Protein AF-A0A0K8TH46-F1 (afdb_monomer_lite)

Sequence (99 aa):
IAAALTEEHADGSDDEEEDHYPQILERNFEVIDFLKRFSSPKVVRICNTLLSTYDTNSETTNHCIVRMLHRIAWECKLPAMLFQASLFIKFRNILSNYE

Structure (mmCIF, N/CA/C/O backbone):
data_AF-A0A0K8TH46-F1
#
_entry.id   AF-A0A0K8TH46-F1
#
loop_
_atom_site.group_PDB
_atom_site.id
_atom_site.type_symbol
_atom_site.label_atom_id
_atom_site.label_alt_id
_atom_site.label_comp_id
_atom_site.label_asym_id
_atom_site.label_entity_id
_atom_site.label_seq_id
_atom_site.pdbx_PDB_ins_code
_atom_site.Cartn_x
_atom_site.Cartn_y
_atom_site.Cartn_z
_atom_site.occupancy
_atom_site.B_iso_or_equiv
_atom_site.auth_seq_id
_atom_site.auth_comp_id
_atom_site.auth_asym_id
_atom_site.auth_atom_id
_atom_site.pdbx_PDB_model_num
ATOM 1 N N . ILE A 1 1 ? 78.652 -0.808 -25.304 1.00 42.62 1 ILE A N 1
ATOM 2 C CA . ILE A 1 1 ? 77.255 -0.324 -25.208 1.00 42.62 1 ILE A CA 1
ATOM 3 C C . ILE A 1 1 ? 77.329 0.944 -24.354 1.00 42.62 1 ILE A C 1
ATOM 5 O O . ILE A 1 1 ? 77.495 0.826 -23.153 1.00 42.62 1 ILE A O 1
ATOM 9 N N . ALA A 1 2 ? 77.742 2.071 -24.947 1.00 33.81 2 ALA A N 1
ATOM 10 C CA . ALA A 1 2 ? 76.854 3.127 -25.466 1.00 33.81 2 ALA A CA 1
ATOM 11 C C . ALA A 1 2 ? 75.950 3.665 -24.336 1.00 33.81 2 ALA A C 1
ATOM 13 O O . ALA A 1 2 ? 75.003 2.997 -23.947 1.00 33.81 2 ALA A O 1
ATOM 14 N N . ALA A 1 3 ? 76.425 4.669 -23.593 1.00 38.88 3 ALA A N 1
ATOM 15 C CA . ALA A 1 3 ? 76.206 6.104 -23.843 1.00 38.88 3 ALA A CA 1
ATOM 16 C C . ALA A 1 3 ? 74.816 6.559 -23.363 1.00 38.88 3 ALA A C 1
ATOM 18 O O . ALA A 1 3 ? 73.850 6.561 -24.116 1.00 38.88 3 ALA A O 1
ATOM 19 N N . ALA A 1 4 ? 74.751 6.934 -22.084 1.00 49.25 4 ALA A N 1
ATOM 20 C CA . ALA A 1 4 ? 73.646 7.669 -21.488 1.00 49.25 4 ALA A CA 1
ATOM 21 C C . ALA A 1 4 ? 74.016 9.156 -21.469 1.00 49.25 4 ALA A C 1
ATOM 23 O O . ALA A 1 4 ? 74.763 9.567 -20.590 1.00 49.25 4 ALA A O 1
ATOM 24 N N . LEU A 1 5 ? 73.537 9.921 -22.452 1.00 47.19 5 LEU A N 1
ATOM 25 C CA . LEU A 1 5 ? 73.441 11.384 -22.435 1.00 47.19 5 LEU A CA 1
ATOM 26 C C . LEU A 1 5 ? 72.395 11.798 -23.479 1.00 47.19 5 LEU A C 1
ATOM 28 O O . LEU A 1 5 ? 72.625 11.633 -24.677 1.00 47.19 5 LEU A O 1
ATOM 32 N N . THR A 1 6 ? 71.266 12.357 -23.051 1.00 40.00 6 THR A N 1
ATOM 33 C CA . THR A 1 6 ? 70.607 13.429 -23.808 1.00 40.00 6 THR A CA 1
ATOM 34 C C . THR A 1 6 ? 69.907 14.352 -22.819 1.00 40.00 6 THR A C 1
ATOM 36 O O . THR A 1 6 ? 69.165 13.901 -21.947 1.00 40.00 6 THR A O 1
ATOM 39 N N . GLU A 1 7 ? 70.278 15.620 -22.930 1.00 40.34 7 GLU A N 1
ATOM 40 C CA . GLU A 1 7 ? 69.920 16.772 -22.116 1.00 40.34 7 GLU A CA 1
ATOM 41 C C . GLU A 1 7 ? 68.482 17.254 -22.360 1.00 40.34 7 GLU A C 1
ATOM 43 O O . GLU A 1 7 ? 67.890 16.994 -23.403 1.00 40.34 7 GLU A O 1
ATOM 48 N N . GLU A 1 8 ? 67.984 17.959 -21.343 1.00 42.47 8 GLU A N 1
ATOM 49 C CA . GLU A 1 8 ? 67.061 19.101 -21.349 1.00 42.47 8 GLU A CA 1
ATOM 50 C C . GLU A 1 8 ? 65.996 19.243 -22.453 1.00 42.47 8 GLU A C 1
ATOM 52 O O . GLU A 1 8 ? 66.277 19.529 -23.612 1.00 42.47 8 GLU A O 1
ATOM 57 N N . HIS A 1 9 ? 64.740 19.306 -22.005 1.00 34.91 9 HIS A N 1
ATOM 58 C CA . HIS A 1 9 ? 63.924 20.476 -22.319 1.00 34.91 9 HIS A CA 1
ATOM 59 C C . HIS A 1 9 ? 63.009 20.795 -21.135 1.00 34.91 9 HIS A C 1
ATOM 61 O O . HIS A 1 9 ? 62.092 20.044 -20.807 1.00 34.91 9 HIS A O 1
ATOM 67 N N . ALA A 1 10 ? 63.321 21.903 -20.469 1.00 43.28 10 ALA A N 1
ATOM 68 C CA . ALA A 1 10 ? 62.392 22.601 -19.606 1.00 43.28 10 ALA A CA 1
ATOM 69 C C . ALA A 1 10 ? 61.468 23.492 -20.450 1.00 43.28 10 ALA A C 1
ATOM 71 O O . ALA A 1 10 ? 61.859 23.975 -21.516 1.00 43.28 10 ALA A O 1
ATOM 72 N N . ASP A 1 11 ? 60.314 23.754 -19.845 1.00 37.75 11 ASP A N 1
ATOM 73 C CA . ASP A 1 11 ? 59.420 24.898 -20.021 1.00 37.75 11 ASP A CA 1
ATOM 74 C C . ASP A 1 11 ? 58.178 24.712 -20.902 1.00 37.75 11 ASP A C 1
ATOM 76 O O . ASP A 1 11 ? 58.227 24.212 -22.024 1.00 37.75 11 ASP A O 1
ATOM 80 N N . GLY A 1 12 ? 57.050 25.139 -20.336 1.00 35.03 12 GLY A N 1
ATOM 81 C CA . GLY A 1 12 ? 55.718 25.025 -20.914 1.00 35.03 12 GLY A CA 1
ATOM 82 C C . GLY A 1 12 ? 54.659 24.734 -19.859 1.00 35.03 12 GLY A C 1
ATOM 83 O O . GLY A 1 12 ? 54.077 23.654 -19.850 1.00 35.03 12 GLY A O 1
ATOM 84 N N . SER A 1 13 ? 54.444 25.686 -18.951 1.00 48.81 13 SER A N 1
ATOM 85 C CA . SER A 1 13 ? 53.226 25.780 -18.149 1.00 48.81 13 SER A CA 1
ATOM 86 C C . SER A 1 13 ? 51.990 25.723 -19.047 1.00 48.81 13 SER A C 1
ATOM 88 O O . SER A 1 13 ? 51.834 26.591 -19.903 1.00 48.81 13 SER A O 1
ATOM 90 N N . ASP A 1 14 ? 51.104 24.770 -18.798 1.00 42.22 14 ASP A N 1
ATOM 91 C CA . ASP A 1 14 ? 49.697 24.903 -19.165 1.00 42.22 14 ASP A CA 1
ATOM 92 C C . ASP A 1 14 ? 48.870 24.232 -18.063 1.00 42.22 14 ASP A C 1
ATOM 94 O O . ASP A 1 14 ? 48.396 23.103 -18.178 1.00 42.22 14 ASP A O 1
ATOM 98 N N . ASP A 1 15 ? 48.783 24.926 -16.922 1.00 50.28 15 ASP A N 1
ATOM 99 C CA . ASP A 1 15 ? 47.621 24.801 -16.039 1.00 50.28 15 ASP A CA 1
ATOM 100 C C . ASP A 1 15 ? 46.437 25.382 -16.831 1.00 50.28 15 ASP A C 1
ATOM 102 O O . ASP A 1 15 ? 46.026 26.526 -16.632 1.00 50.28 15 ASP A O 1
ATOM 106 N N . GLU A 1 16 ? 45.938 24.614 -17.802 1.00 52.50 16 GLU A N 1
ATOM 107 C CA . GLU A 1 16 ? 44.635 24.867 -18.392 1.00 52.50 16 GLU A CA 1
ATOM 108 C C . GLU A 1 16 ? 43.631 24.683 -17.249 1.00 52.50 16 GLU A C 1
ATOM 110 O O . GLU A 1 16 ? 43.354 23.562 -16.814 1.00 52.50 16 GLU A O 1
ATOM 115 N N . GLU A 1 17 ? 43.139 25.800 -16.701 1.00 54.91 17 GLU A N 1
ATOM 116 C CA . GLU A 1 17 ? 41.919 25.840 -15.902 1.00 54.91 17 GLU A CA 1
ATOM 117 C C . GLU A 1 17 ? 40.813 25.200 -16.748 1.00 54.91 17 GLU A C 1
ATOM 119 O O . GLU A 1 17 ? 40.146 25.860 -17.544 1.00 54.91 17 GLU A O 1
ATOM 124 N N . GLU A 1 18 ? 40.666 23.879 -16.630 1.00 58.00 18 GLU A N 1
ATOM 125 C CA . GLU A 1 18 ? 39.586 23.125 -17.240 1.00 58.00 18 GLU A CA 1
ATOM 126 C C . GLU A 1 18 ? 38.315 23.592 -16.532 1.00 58.00 18 GLU A C 1
ATOM 128 O O . GLU A 1 18 ? 37.935 23.075 -15.477 1.00 58.00 18 GLU A O 1
ATOM 133 N N . ASP A 1 19 ? 37.717 24.658 -17.072 1.00 56.88 19 ASP A N 1
ATOM 134 C CA . ASP A 1 19 ? 36.411 25.168 -16.696 1.00 56.88 19 ASP A CA 1
ATOM 135 C C . ASP A 1 19 ? 35.476 23.960 -16.592 1.00 56.88 19 ASP A C 1
ATOM 137 O O . ASP A 1 19 ? 35.019 23.398 -17.594 1.00 56.88 19 ASP A O 1
ATOM 141 N N . HIS A 1 20 ? 35.209 23.516 -15.364 1.00 61.38 20 HIS A N 1
ATOM 142 C CA . HIS A 1 20 ? 34.313 22.401 -15.110 1.00 61.38 20 HIS A CA 1
ATOM 143 C C . HIS A 1 20 ? 32.886 22.917 -15.293 1.00 61.38 20 HIS A C 1
ATOM 145 O O . HIS A 1 20 ? 32.145 23.135 -14.331 1.00 61.38 20 HIS A O 1
ATOM 151 N N . TYR A 1 21 ? 32.507 23.177 -16.546 1.00 62.59 21 TYR A N 1
ATOM 152 C CA . TYR A 1 21 ? 31.143 23.512 -16.903 1.00 62.59 21 TYR A CA 1
ATOM 153 C C . TYR A 1 21 ? 30.259 22.371 -16.391 1.00 62.59 21 TYR A C 1
ATOM 155 O O . TYR A 1 21 ? 30.505 21.210 -16.740 1.00 62.59 21 TYR A O 1
ATOM 163 N N . PRO A 1 22 ? 29.247 22.648 -15.548 1.00 72.25 22 PRO A N 1
ATOM 164 C CA . PRO A 1 22 ? 28.358 21.606 -15.071 1.00 72.25 22 PRO A CA 1
ATOM 165 C C . PRO A 1 22 ? 27.714 20.945 -16.289 1.00 72.25 22 PRO A C 1
ATOM 167 O O . PRO A 1 22 ? 26.928 21.568 -17.002 1.00 72.25 22 PRO A O 1
ATOM 170 N N . GLN A 1 23 ? 28.074 19.686 -16.549 1.00 74.31 23 GLN A N 1
ATOM 171 C CA . GLN A 1 23 ? 27.493 18.920 -17.644 1.00 74.31 23 GLN A CA 1
ATOM 172 C C . GLN A 1 23 ? 26.003 18.729 -17.352 1.00 74.31 23 GLN A C 1
ATOM 174 O O . GLN A 1 23 ? 25.610 17.915 -16.510 1.00 74.31 23 GLN A O 1
ATOM 179 N N . ILE A 1 24 ? 25.159 19.499 -18.039 1.00 76.25 24 ILE A N 1
ATOM 180 C CA . ILE A 1 24 ? 23.711 19.313 -18.012 1.00 76.25 24 ILE A CA 1
ATOM 181 C C . ILE A 1 24 ? 23.414 18.084 -18.870 1.00 76.25 24 ILE A C 1
ATOM 183 O O . ILE A 1 24 ? 23.280 18.165 -20.088 1.00 76.25 24 ILE A O 1
ATOM 187 N N . LEU A 1 25 ? 23.368 16.920 -18.224 1.00 80.12 25 LEU A N 1
ATOM 188 C CA . LEU A 1 25 ? 22.986 15.674 -18.872 1.00 80.12 25 LEU A CA 1
ATOM 189 C C . LEU A 1 25 ? 21.463 15.526 -18.811 1.00 80.12 25 LEU A C 1
ATOM 191 O O . LEU A 1 25 ? 20.900 15.274 -17.740 1.00 80.12 25 LEU A O 1
ATOM 195 N N . GLU A 1 26 ? 20.789 15.651 -19.951 1.00 80.00 26 GLU A N 1
ATOM 196 C CA . GLU A 1 26 ? 19.373 15.304 -20.050 1.00 80.00 26 GLU A CA 1
ATOM 197 C C . GLU A 1 26 ? 19.203 13.805 -19.776 1.00 80.00 26 GLU A C 1
ATOM 199 O O . GLU A 1 26 ? 19.798 12.950 -20.434 1.00 80.00 26 GLU A O 1
ATOM 204 N N . ARG A 1 27 ? 18.415 13.468 -18.750 1.00 80.69 27 ARG A N 1
ATOM 205 C CA . ARG A 1 27 ? 18.079 12.081 -18.424 1.00 80.69 27 ARG A CA 1
ATOM 206 C C . ARG A 1 27 ? 16.631 11.819 -18.782 1.00 80.69 27 ARG A C 1
ATOM 208 O O . ARG A 1 27 ? 15.742 12.547 -18.347 1.00 80.69 27 ARG A O 1
ATOM 215 N N . ASN A 1 28 ? 16.401 10.718 -19.487 1.00 84.19 28 ASN A N 1
ATOM 216 C CA . ASN A 1 28 ? 15.059 10.191 -19.685 1.00 84.19 28 ASN A CA 1
ATOM 217 C C . ASN A 1 28 ? 14.449 9.863 -18.316 1.00 84.19 28 ASN A C 1
ATOM 219 O O . ASN A 1 28 ? 15.000 9.066 -17.550 1.00 84.19 28 ASN A O 1
ATOM 22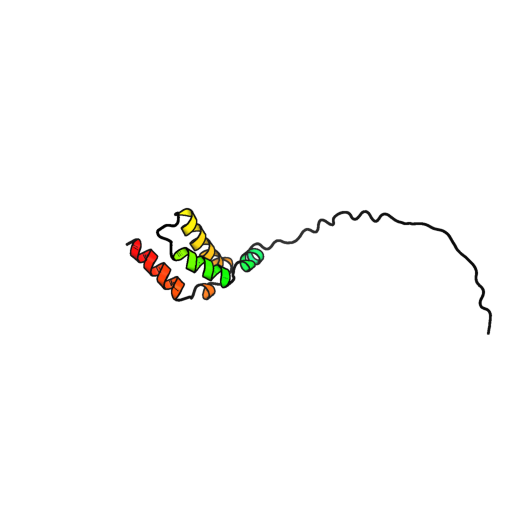3 N N . PHE A 1 29 ? 13.337 10.519 -17.989 1.00 87.00 29 PHE A N 1
ATOM 224 C CA . PHE A 1 29 ? 12.619 10.305 -16.741 1.00 87.00 29 PHE A CA 1
ATOM 225 C C . PHE A 1 29 ? 11.379 9.453 -16.989 1.00 87.00 29 PHE A C 1
ATOM 227 O O . PHE A 1 29 ? 10.325 9.951 -17.381 1.00 87.00 29 PHE A O 1
ATOM 234 N N . GLU A 1 30 ? 11.502 8.160 -16.702 1.00 90.00 30 GLU A N 1
ATOM 235 C CA . GLU A 1 30 ? 10.371 7.241 -16.736 1.00 90.00 30 GLU A CA 1
ATOM 236 C C . GLU A 1 30 ? 9.587 7.314 -15.421 1.00 90.00 30 GLU A C 1
ATOM 238 O O . GLU A 1 30 ? 10.006 6.807 -14.374 1.00 90.00 30 GLU A O 1
ATOM 243 N N . VAL A 1 31 ? 8.411 7.946 -15.478 1.00 88.44 31 VAL A N 1
ATOM 244 C CA . VAL A 1 31 ? 7.529 8.163 -14.317 1.00 88.44 31 VAL A CA 1
ATOM 245 C C . VAL A 1 31 ? 7.203 6.845 -13.614 1.00 88.44 31 VAL A C 1
ATOM 247 O O . VAL A 1 31 ? 7.205 6.771 -12.384 1.00 88.44 31 VAL A O 1
ATOM 250 N N . ILE A 1 32 ? 6.943 5.786 -14.382 1.00 89.69 32 ILE A N 1
ATOM 251 C CA . ILE A 1 32 ? 6.586 4.473 -13.838 1.00 89.69 32 ILE A CA 1
ATOM 252 C C . ILE A 1 32 ? 7.742 3.875 -13.032 1.00 89.69 32 ILE A C 1
ATOM 254 O O . ILE A 1 32 ? 7.521 3.321 -11.955 1.00 89.69 32 ILE A O 1
ATOM 258 N N . ASP A 1 33 ? 8.980 4.030 -13.494 1.00 90.75 33 ASP A N 1
ATOM 259 C CA . ASP A 1 33 ? 10.144 3.513 -12.777 1.00 90.75 33 ASP A CA 1
ATOM 260 C C . ASP A 1 33 ? 10.430 4.303 -11.504 1.00 90.75 33 ASP A C 1
ATOM 262 O O . ASP A 1 33 ? 10.846 3.729 -10.495 1.00 90.75 33 ASP A O 1
ATOM 266 N N . PHE A 1 34 ? 10.122 5.600 -11.497 1.00 90.38 34 PHE A N 1
ATOM 267 C CA . PHE A 1 34 ? 10.103 6.378 -10.266 1.00 90.38 34 PHE A CA 1
ATOM 268 C C . PHE 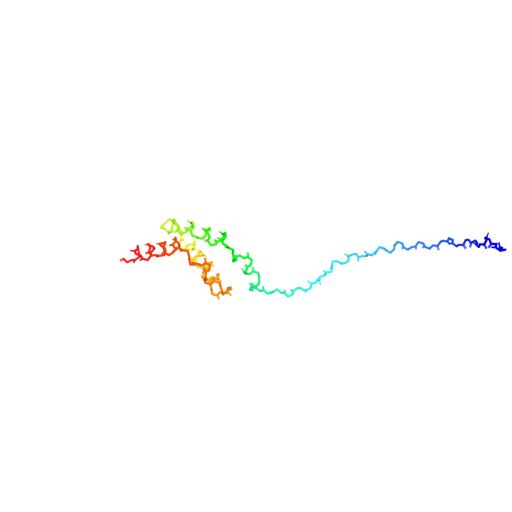A 1 34 ? 9.027 5.877 -9.288 1.00 90.38 34 PHE A C 1
ATOM 270 O O . PHE A 1 34 ? 9.326 5.655 -8.114 1.00 90.38 34 PHE A O 1
ATOM 277 N N . LEU A 1 35 ? 7.798 5.625 -9.753 1.00 89.75 35 LEU A N 1
ATOM 278 C CA . LEU A 1 35 ? 6.699 5.127 -8.912 1.00 89.75 35 LEU A CA 1
ATOM 279 C C . LEU A 1 35 ? 6.980 3.739 -8.322 1.00 89.75 35 LEU A C 1
ATOM 281 O O . LEU A 1 35 ? 6.672 3.485 -7.152 1.00 89.75 35 LEU A O 1
ATOM 285 N N . LYS A 1 36 ? 7.624 2.849 -9.083 1.00 91.56 36 LYS A N 1
ATOM 286 C CA . LYS A 1 36 ? 8.027 1.519 -8.600 1.00 91.56 36 LYS A CA 1
ATOM 287 C C . LYS A 1 36 ? 8.947 1.588 -7.380 1.00 91.56 36 LYS A C 1
ATOM 289 O O . LYS A 1 36 ? 8.866 0.705 -6.531 1.00 91.56 36 LYS A O 1
ATOM 294 N N . ARG A 1 37 ? 9.736 2.657 -7.205 1.00 90.44 37 ARG A N 1
ATOM 295 C CA . ARG A 1 37 ? 10.573 2.854 -5.999 1.00 90.44 37 ARG A CA 1
ATOM 296 C C . ARG A 1 37 ? 9.748 2.948 -4.712 1.00 90.44 37 ARG A C 1
ATOM 298 O O . ARG A 1 37 ? 10.238 2.602 -3.642 1.00 90.44 37 ARG A O 1
ATOM 305 N N . PHE A 1 38 ? 8.487 3.367 -4.813 1.00 88.38 38 PHE A N 1
ATOM 306 C CA . PHE A 1 38 ? 7.546 3.425 -3.691 1.00 88.38 38 PHE A CA 1
ATOM 307 C C . PHE A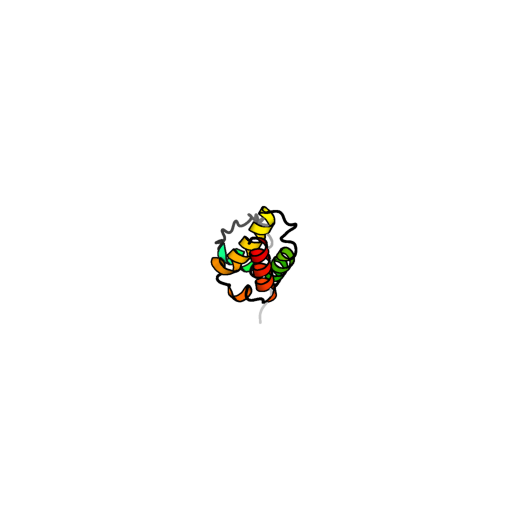 1 38 ? 6.721 2.142 -3.534 1.00 88.38 38 PHE A C 1
ATOM 309 O O . PHE A 1 38 ? 6.045 1.964 -2.523 1.00 88.38 38 PHE A O 1
ATOM 316 N N . SER A 1 39 ? 6.805 1.211 -4.487 1.00 92.25 39 SER A N 1
ATOM 317 C CA . SER A 1 39 ? 6.104 -0.077 -4.443 1.00 92.25 39 SER A CA 1
ATOM 318 C C . SER A 1 39 ? 6.882 -1.079 -3.592 1.00 92.25 39 SER A C 1
ATOM 320 O O . SER A 1 39 ? 7.393 -2.083 -4.077 1.00 92.25 39 SER A O 1
ATOM 322 N N . SER A 1 40 ? 7.007 -0.780 -2.297 1.00 93.44 40 SER A N 1
ATOM 323 C CA . SER A 1 40 ? 7.702 -1.631 -1.328 1.00 93.44 40 SER A CA 1
ATOM 324 C C . SER A 1 40 ? 6.733 -2.210 -0.290 1.00 93.44 40 SER A C 1
ATOM 326 O O . SER A 1 40 ? 5.755 -1.550 0.081 1.00 93.44 40 SER A O 1
ATOM 328 N N . PRO A 1 41 ? 7.008 -3.409 0.263 1.00 92.62 41 PRO A N 1
ATOM 329 C CA . PRO A 1 41 ? 6.200 -3.976 1.345 1.00 92.62 41 PRO A CA 1
ATOM 330 C C . PRO A 1 41 ? 6.092 -3.051 2.565 1.00 92.62 41 PRO A C 1
ATOM 332 O O . PRO A 1 41 ? 5.075 -3.045 3.258 1.00 92.62 41 PRO A O 1
ATOM 335 N N . LYS A 1 42 ? 7.123 -2.227 2.811 1.00 94.62 42 LYS A N 1
ATOM 336 C CA . LYS A 1 42 ? 7.129 -1.213 3.872 1.00 94.62 42 LYS A CA 1
ATOM 337 C C . LYS A 1 42 ? 6.043 -0.160 3.649 1.00 94.62 42 LYS A C 1
ATOM 339 O O . LYS A 1 42 ? 5.323 0.158 4.590 1.00 94.62 42 LYS A O 1
ATOM 344 N N . VAL A 1 43 ? 5.900 0.345 2.422 1.00 94.94 43 VAL A N 1
ATOM 345 C CA . VAL A 1 43 ? 4.869 1.339 2.080 1.00 94.94 43 VAL A CA 1
ATOM 346 C C . VAL A 1 43 ? 3.474 0.744 2.245 1.00 94.94 43 VAL A C 1
ATOM 348 O O . VAL A 1 43 ? 2.643 1.347 2.918 1.00 94.94 43 VAL A O 1
ATOM 351 N N . VAL A 1 44 ? 3.240 -0.475 1.747 1.00 95.06 44 VAL A N 1
ATOM 352 C CA . VAL A 1 44 ? 1.949 -1.167 1.930 1.00 95.06 44 VAL A CA 1
ATOM 353 C C . VAL A 1 44 ? 1.622 -1.344 3.413 1.00 95.06 44 VAL A C 1
ATOM 355 O O . VAL A 1 44 ? 0.499 -1.075 3.835 1.00 95.06 44 VAL A O 1
ATOM 358 N N . ARG A 1 45 ? 2.609 -1.723 4.235 1.00 95.12 45 ARG A N 1
ATOM 359 C CA . ARG A 1 45 ? 2.429 -1.858 5.686 1.00 95.12 45 ARG A CA 1
ATOM 360 C C . ARG A 1 45 ? 2.066 -0.531 6.351 1.00 95.12 45 ARG A C 1
ATOM 362 O O . ARG A 1 45 ? 1.202 -0.527 7.220 1.00 95.12 45 ARG A O 1
ATOM 369 N N . ILE A 1 46 ? 2.688 0.577 5.948 1.00 95.62 46 ILE A N 1
ATOM 370 C CA . ILE A 1 46 ? 2.352 1.915 6.459 1.00 95.62 46 ILE A CA 1
ATOM 371 C C . ILE A 1 46 ? 0.913 2.277 6.085 1.00 95.62 46 ILE A C 1
ATOM 373 O O . ILE A 1 46 ? 0.145 2.649 6.966 1.00 95.62 46 ILE A O 1
ATOM 377 N N . CYS A 1 47 ? 0.516 2.102 4.821 1.00 96.44 47 CYS A N 1
ATOM 378 C CA . CYS A 1 47 ? -0.864 2.328 4.385 1.00 96.44 47 CYS A CA 1
ATOM 379 C C . CYS A 1 47 ? -1.858 1.473 5.186 1.00 96.44 47 CYS A C 1
ATOM 381 O O . CYS A 1 47 ? -2.868 1.984 5.658 1.00 96.44 47 CYS A O 1
ATOM 383 N N . ASN A 1 48 ? -1.542 0.195 5.404 1.00 95.38 48 ASN A N 1
ATOM 384 C CA . ASN A 1 48 ? -2.348 -0.700 6.229 1.00 95.38 48 ASN A CA 1
ATOM 385 C C . ASN A 1 48 ? -2.479 -0.181 7.673 1.00 95.38 48 ASN A C 1
ATOM 387 O O . ASN A 1 48 ? -3.572 -0.185 8.234 1.00 95.38 48 ASN A O 1
ATOM 391 N N . THR A 1 49 ? -1.394 0.314 8.276 1.00 96.12 49 THR A N 1
ATOM 392 C CA . THR A 1 49 ? -1.443 0.931 9.610 1.00 96.12 49 THR A CA 1
ATOM 393 C C . THR A 1 49 ? -2.318 2.184 9.620 1.00 96.12 49 THR A C 1
ATOM 395 O O . THR A 1 49 ? -3.155 2.302 10.510 1.00 96.12 49 THR A O 1
ATOM 398 N N . LEU A 1 50 ? -2.190 3.074 8.633 1.00 96.62 50 LEU A N 1
ATOM 399 C CA . LEU A 1 50 ? -2.984 4.308 8.542 1.00 96.62 50 LEU A CA 1
ATOM 400 C C . LEU A 1 50 ? -4.485 4.039 8.359 1.00 96.62 50 LEU A C 1
ATOM 402 O O . LEU A 1 50 ? -5.314 4.763 8.901 1.00 96.62 50 LEU A O 1
ATOM 406 N N . LEU A 1 51 ? -4.842 2.954 7.667 1.00 95.81 51 LEU A N 1
ATOM 407 C CA . LEU A 1 51 ? -6.227 2.482 7.563 1.00 95.81 51 LEU A CA 1
ATOM 408 C C . LEU A 1 51 ? -6.777 1.911 8.881 1.00 95.81 51 LEU A C 1
ATOM 410 O O . LEU A 1 51 ? -7.925 1.490 8.920 1.00 95.81 51 LEU A O 1
ATOM 414 N N . SER A 1 52 ? -5.995 1.840 9.964 1.00 94.56 52 SER A N 1
ATOM 415 C CA . SER A 1 52 ? -6.526 1.469 11.289 1.00 94.56 52 SER A CA 1
ATOM 416 C C . SER A 1 52 ? -7.318 2.596 11.944 1.00 94.56 52 SER A C 1
ATOM 418 O O . SER A 1 52 ? -8.151 2.305 12.789 1.00 94.56 52 SER A O 1
ATOM 420 N N . THR A 1 53 ? -7.049 3.846 11.566 1.00 95.38 53 THR A N 1
ATOM 421 C CA . THR A 1 53 ? -7.651 5.063 12.135 1.00 95.38 53 THR A CA 1
ATOM 422 C C . THR A 1 53 ? -8.463 5.814 11.079 1.00 95.38 53 THR A C 1
ATOM 424 O O . THR A 1 53 ? -8.515 7.041 11.066 1.00 95.38 53 THR A O 1
ATOM 427 N N . TYR A 1 54 ? -9.048 5.081 10.127 1.00 94.31 54 TYR A N 1
ATOM 428 C CA . TYR A 1 54 ? -9.761 5.656 8.982 1.00 94.31 54 TYR A CA 1
ATOM 429 C C . TYR A 1 54 ? -10.967 6.518 9.385 1.00 94.31 54 TYR A C 1
ATOM 431 O O . TYR A 1 54 ? -11.341 7.416 8.642 1.00 94.31 54 TYR A O 1
ATOM 439 N N . ASP A 1 55 ? -11.551 6.249 10.546 1.00 93.44 55 ASP A N 1
ATOM 440 C CA . ASP A 1 55 ? -12.676 6.955 11.158 1.00 93.44 55 ASP A CA 1
ATOM 441 C C . ASP A 1 55 ? -12.304 8.355 11.670 1.00 93.44 55 ASP A C 1
ATOM 443 O O . ASP A 1 55 ? -13.121 9.271 11.642 1.00 93.44 55 ASP A O 1
ATOM 447 N N . THR A 1 56 ? -11.059 8.527 12.113 1.00 95.44 56 THR A N 1
ATOM 448 C CA . THR A 1 56 ? -10.527 9.795 12.642 1.00 95.44 56 THR A CA 1
ATOM 449 C C . THR A 1 56 ? -9.711 10.581 11.615 1.00 95.44 56 THR A C 1
ATOM 451 O O . THR A 1 56 ? -9.477 11.779 11.784 1.00 95.44 56 THR A O 1
ATOM 454 N N . ASN A 1 57 ? -9.281 9.930 10.533 1.00 95.19 57 ASN A N 1
ATOM 455 C CA . ASN A 1 57 ? -8.583 10.572 9.425 1.00 95.19 57 ASN A CA 1
ATOM 456 C C . ASN A 1 57 ? -9.517 11.511 8.640 1.00 95.19 57 ASN A C 1
ATOM 458 O O . ASN A 1 57 ? -10.692 11.219 8.428 1.00 95.19 57 ASN A O 1
ATOM 462 N N . SER A 1 58 ? -8.967 12.603 8.100 1.00 96.56 58 SER A N 1
ATOM 463 C CA . SER A 1 58 ? -9.697 13.432 7.134 1.00 96.56 58 SER A CA 1
ATOM 464 C C . SER A 1 58 ? -9.974 12.680 5.827 1.00 96.56 58 SER A C 1
ATOM 466 O O . SER A 1 58 ? -9.213 11.790 5.430 1.00 96.56 58 SER A O 1
ATOM 468 N N . GLU A 1 59 ? -11.014 13.099 5.102 1.00 95.31 59 GLU A N 1
ATOM 469 C CA . GLU A 1 59 ? -11.366 12.539 3.790 1.00 95.31 59 GLU A CA 1
ATOM 470 C C . GLU A 1 59 ? -10.172 12.553 2.823 1.00 95.31 59 GLU A C 1
ATOM 472 O O . GLU A 1 59 ? -9.833 11.529 2.229 1.00 95.31 59 GLU A O 1
ATOM 477 N N . THR A 1 60 ? -9.457 13.681 2.738 1.00 97.44 60 THR A N 1
ATOM 478 C CA . THR A 1 60 ? -8.259 13.826 1.897 1.00 97.44 60 THR A CA 1
ATOM 479 C C . THR A 1 60 ? -7.173 12.815 2.260 1.00 97.44 60 THR A C 1
ATOM 481 O O . THR A 1 60 ? -6.526 12.254 1.377 1.00 97.44 60 THR A O 1
ATOM 484 N N . THR A 1 61 ? -6.972 12.551 3.554 1.00 97.25 61 THR A N 1
ATOM 485 C CA . THR A 1 61 ? -5.978 11.577 4.025 1.00 97.25 61 THR A CA 1
ATOM 486 C C . THR A 1 61 ? -6.358 10.168 3.588 1.00 97.25 61 THR A C 1
ATOM 488 O O . THR A 1 61 ? -5.546 9.472 2.975 1.00 97.25 61 THR A O 1
ATOM 491 N N . ASN A 1 62 ? -7.608 9.769 3.827 1.00 96.56 62 ASN A N 1
ATOM 492 C CA . ASN A 1 62 ? -8.118 8.461 3.420 1.00 96.56 62 ASN A CA 1
ATOM 493 C C . ASN A 1 62 ? -8.051 8.274 1.899 1.00 96.56 62 ASN A C 1
ATOM 495 O O . ASN A 1 62 ? -7.549 7.252 1.424 1.00 96.56 62 ASN A O 1
ATOM 499 N N . HIS A 1 63 ? -8.454 9.291 1.134 1.00 97.06 63 HIS A N 1
ATOM 500 C CA . HIS A 1 63 ? -8.329 9.299 -0.319 1.00 97.06 63 HIS A CA 1
ATOM 501 C C . HIS A 1 63 ? -6.876 9.081 -0.760 1.00 97.06 63 HIS A C 1
ATOM 503 O O . HIS A 1 63 ? -6.608 8.226 -1.604 1.00 97.06 63 HIS A O 1
ATOM 509 N N . CYS A 1 64 ? -5.917 9.803 -0.172 1.00 97.50 64 CYS A N 1
ATOM 510 C CA . CYS A 1 64 ? -4.496 9.660 -0.491 1.00 97.50 64 CYS A CA 1
ATOM 511 C C . CYS A 1 64 ? -3.960 8.255 -0.186 1.00 97.50 64 CYS A C 1
ATOM 513 O O . CYS A 1 64 ? -3.197 7.711 -0.987 1.00 97.50 64 CYS A O 1
ATOM 515 N N . ILE A 1 65 ? -4.372 7.648 0.930 1.00 97.00 65 ILE A N 1
ATOM 516 C CA . ILE A 1 65 ? -3.962 6.285 1.295 1.00 97.00 65 ILE A CA 1
ATOM 517 C C . ILE A 1 65 ? -4.479 5.281 0.262 1.00 97.00 65 ILE A C 1
ATOM 519 O O . ILE A 1 65 ? -3.694 4.507 -0.291 1.00 97.00 65 ILE A O 1
ATOM 523 N N . VAL A 1 66 ? -5.776 5.324 -0.054 1.00 96.50 66 VAL A N 1
ATOM 524 C CA . VAL A 1 66 ? -6.384 4.433 -1.054 1.00 96.50 66 VAL A CA 1
ATOM 525 C C . VAL A 1 66 ? -5.765 4.665 -2.431 1.00 96.50 66 VAL A C 1
ATOM 527 O O . VAL A 1 66 ? -5.441 3.709 -3.134 1.00 96.50 66 VAL A O 1
ATOM 530 N N . ARG A 1 67 ? -5.506 5.922 -2.803 1.00 96.50 67 ARG A N 1
ATOM 531 C CA . ARG A 1 67 ? -4.859 6.273 -4.070 1.00 96.50 67 ARG A CA 1
ATOM 532 C C . ARG A 1 67 ? -3.426 5.754 -4.156 1.00 96.50 67 ARG A C 1
ATOM 534 O O . ARG A 1 67 ? -3.010 5.335 -5.234 1.00 96.50 67 ARG A O 1
ATOM 541 N N . MET A 1 68 ? -2.679 5.737 -3.050 1.00 96.38 68 MET A N 1
ATOM 542 C CA . MET A 1 68 ? -1.348 5.124 -3.001 1.00 96.38 68 MET A CA 1
ATOM 543 C C . MET A 1 68 ? -1.426 3.615 -3.260 1.00 96.38 68 MET A C 1
ATOM 545 O O . MET A 1 68 ? -0.687 3.094 -4.094 1.00 96.38 68 MET A O 1
ATOM 549 N N . LEU A 1 69 ? -2.367 2.923 -2.610 1.00 96.44 69 LEU A N 1
ATOM 550 C CA . LEU A 1 69 ? -2.595 1.490 -2.822 1.00 96.44 69 LEU A CA 1
ATOM 551 C C . LEU A 1 69 ? -3.030 1.193 -4.267 1.00 96.44 69 LEU A C 1
ATOM 553 O O . LEU A 1 69 ? -2.493 0.282 -4.896 1.00 96.44 69 LEU A O 1
ATOM 557 N N . HIS A 1 70 ? -3.927 2.008 -4.829 1.0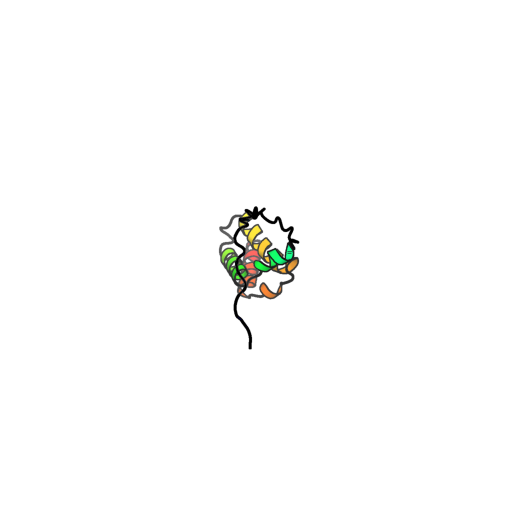0 96.06 70 HIS A N 1
ATOM 558 C CA . HIS A 1 70 ? -4.354 1.899 -6.224 1.00 96.06 70 HIS A CA 1
ATOM 559 C C . HIS A 1 70 ? -3.185 2.079 -7.197 1.00 96.06 70 HIS A C 1
ATOM 561 O O . HIS A 1 70 ? -3.049 1.302 -8.137 1.00 96.06 70 HIS A O 1
ATOM 567 N N . ARG A 1 71 ? -2.302 3.061 -6.965 1.00 95.06 71 ARG A N 1
ATOM 568 C CA . ARG A 1 71 ? -1.108 3.261 -7.801 1.00 95.06 71 ARG A CA 1
ATOM 569 C C . ARG A 1 71 ? -0.211 2.025 -7.813 1.00 95.06 71 ARG A C 1
ATOM 571 O O . ARG A 1 71 ? 0.227 1.609 -8.879 1.00 95.06 71 ARG A O 1
ATOM 578 N N . ILE A 1 72 ? 0.007 1.394 -6.661 1.00 95.56 72 ILE A N 1
ATOM 579 C CA . ILE A 1 72 ? 0.808 0.163 -6.579 1.00 95.56 72 ILE A CA 1
ATOM 580 C C . ILE A 1 72 ? 0.154 -0.970 -7.388 1.00 95.56 72 ILE A C 1
ATOM 582 O O . ILE A 1 72 ? 0.823 -1.639 -8.177 1.00 95.56 72 ILE A O 1
ATOM 586 N N . ALA A 1 73 ? -1.154 -1.177 -7.235 1.00 95.81 73 ALA A N 1
ATOM 587 C CA . ALA A 1 73 ? -1.848 -2.261 -7.926 1.00 95.81 73 ALA A CA 1
ATOM 588 C C . ALA A 1 73 ? -1.983 -2.026 -9.439 1.00 95.81 73 ALA A C 1
ATOM 590 O O . ALA A 1 73 ? -1.693 -2.925 -10.229 1.00 95.81 73 ALA A O 1
ATOM 591 N N . TRP A 1 74 ? -2.419 -0.831 -9.841 1.00 95.88 74 TRP A N 1
ATOM 592 C CA . TRP A 1 74 ? -2.807 -0.530 -11.217 1.00 95.88 74 TRP A CA 1
ATOM 593 C C . TRP A 1 74 ? -1.690 0.094 -12.049 1.00 95.88 74 TRP A C 1
ATOM 595 O O . TRP A 1 74 ? -1.432 -0.379 -13.156 1.00 95.88 74 TRP A O 1
ATOM 605 N N . GLU A 1 75 ? -1.017 1.124 -11.533 1.00 94.19 75 GLU A N 1
ATOM 606 C CA . GLU A 1 75 ? 0.027 1.842 -12.282 1.00 94.19 75 GLU A CA 1
ATOM 607 C C . GLU A 1 75 ? 1.316 1.020 -12.321 1.00 94.19 75 GLU A C 1
ATOM 609 O O . GLU A 1 75 ? 1.890 0.800 -13.383 1.00 94.19 75 GLU A O 1
ATOM 614 N N . CYS A 1 76 ? 1.732 0.477 -11.174 1.00 94.25 76 CYS A N 1
ATOM 615 C CA . CYS A 1 76 ? 2.941 -0.344 -11.093 1.00 94.25 76 CYS A CA 1
ATOM 616 C C . CYS A 1 76 ? 2.719 -1.808 -11.505 1.00 94.25 76 CYS A C 1
ATOM 618 O O . CYS A 1 76 ? 3.696 -2.544 -11.611 1.00 94.25 76 CYS A O 1
ATOM 620 N N . LYS A 1 77 ? 1.468 -2.230 -11.750 1.00 95.56 77 LYS A N 1
ATOM 621 C CA . LYS A 1 77 ? 1.081 -3.616 -12.090 1.00 95.56 77 LYS A CA 1
ATOM 622 C C . LYS A 1 77 ? 1.471 -4.642 -11.016 1.00 95.56 77 LYS A C 1
ATOM 624 O O . LYS A 1 77 ? 1.814 -5.779 -11.331 1.00 95.56 77 LYS A O 1
ATOM 629 N N . LEU A 1 78 ? 1.391 -4.256 -9.739 1.00 95.38 78 LEU A N 1
ATOM 630 C CA . LEU A 1 78 ? 1.762 -5.096 -8.592 1.00 95.38 78 LEU A CA 1
ATOM 631 C C . LEU A 1 78 ? 0.577 -5.375 -7.641 1.00 95.38 78 LEU A C 1
ATOM 633 O O . LEU A 1 78 ? 0.694 -5.154 -6.433 1.00 95.38 78 LEU A O 1
ATOM 637 N N . PRO A 1 79 ? -0.574 -5.891 -8.123 1.00 95.38 79 PRO A N 1
ATOM 638 C CA . PRO A 1 79 ? -1.749 -6.122 -7.274 1.00 95.38 79 PRO A CA 1
ATOM 639 C C . PRO A 1 79 ? -1.487 -7.147 -6.164 1.00 95.38 79 PRO A C 1
ATOM 641 O O . PRO A 1 79 ? -2.028 -7.020 -5.067 1.00 95.38 79 PRO A O 1
ATOM 644 N N . ALA A 1 80 ? -0.595 -8.114 -6.409 1.00 95.88 80 ALA A N 1
ATOM 645 C CA . ALA A 1 80 ? -0.2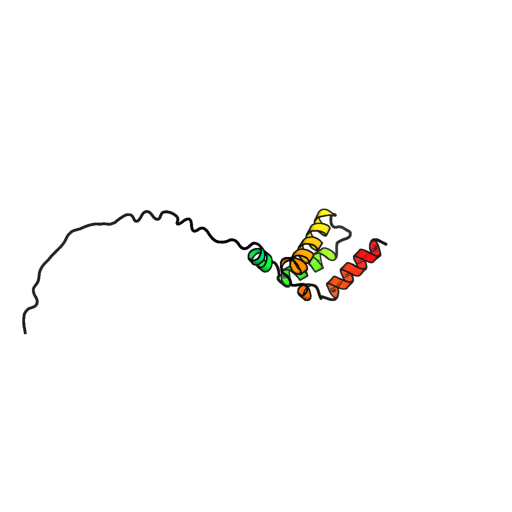25 -9.144 -5.441 1.00 95.88 80 ALA A CA 1
ATOM 646 C C . ALA A 1 80 ? 0.322 -8.573 -4.122 1.00 95.88 80 ALA A C 1
ATOM 648 O O . ALA A 1 80 ? 0.165 -9.188 -3.069 1.00 95.88 80 ALA A O 1
ATOM 649 N N . MET A 1 81 ? 0.910 -7.370 -4.145 1.00 94.38 81 MET A N 1
ATOM 650 C CA . MET A 1 81 ? 1.409 -6.713 -2.934 1.00 94.38 81 MET A CA 1
ATOM 651 C C . MET A 1 81 ? 0.299 -6.357 -1.940 1.00 94.38 81 MET A C 1
ATOM 653 O O . MET A 1 81 ? 0.579 -6.195 -0.754 1.00 94.38 81 MET A O 1
ATOM 657 N N . LEU A 1 82 ? -0.946 -6.239 -2.409 1.00 94.62 82 LEU A N 1
ATOM 658 C CA . LEU A 1 82 ? -2.097 -5.889 -1.583 1.00 94.62 82 LEU A CA 1
ATOM 659 C C . LEU A 1 82 ? -2.796 -7.108 -0.971 1.00 94.62 82 LEU A C 1
ATOM 661 O O . LEU A 1 82 ? -3.688 -6.935 -0.145 1.00 94.62 82 LEU A O 1
ATOM 665 N N . PHE A 1 83 ? -2.402 -8.337 -1.323 1.00 94.25 83 PHE A N 1
ATOM 666 C CA . PHE A 1 83 ? -3.057 -9.571 -0.868 1.00 94.25 83 PHE A CA 1
ATOM 667 C C . PHE A 1 83 ? -2.652 -9.971 0.559 1.00 94.25 83 PHE A C 1
ATOM 669 O O . PHE A 1 83 ? -2.306 -11.113 0.852 1.00 94.25 83 PHE A O 1
ATOM 676 N N . GLN A 1 84 ? -2.698 -9.003 1.469 1.00 93.69 84 GLN A N 1
ATOM 677 C CA . GLN A 1 84 ? -2.498 -9.192 2.896 1.00 93.69 84 GLN A CA 1
ATOM 678 C C . GLN A 1 84 ? -3.866 -9.316 3.567 1.00 93.69 84 GLN A C 1
ATOM 680 O O . GLN A 1 84 ? -4.696 -8.415 3.460 1.00 93.69 84 GLN A O 1
ATOM 685 N N . ALA A 1 85 ? -4.093 -10.399 4.315 1.00 94.06 85 ALA A N 1
ATOM 686 C CA . ALA A 1 85 ? -5.369 -10.631 5.000 1.00 94.06 85 ALA A CA 1
ATOM 687 C C . ALA A 1 85 ? -5.780 -9.454 5.906 1.00 94.06 85 ALA A C 1
ATOM 689 O O . ALA A 1 85 ? -6.950 -9.087 5.970 1.00 94.06 85 ALA A O 1
ATOM 690 N N . SER A 1 86 ? -4.806 -8.817 6.562 1.00 94.81 86 SER A N 1
ATOM 691 C CA . SER A 1 86 ? -5.036 -7.647 7.415 1.00 94.81 86 SER A CA 1
ATOM 692 C C . SER A 1 86 ? -5.603 -6.451 6.647 1.00 94.81 86 SER A C 1
ATOM 694 O O . SER A 1 86 ? -6.487 -5.770 7.163 1.00 94.81 86 SER A O 1
ATOM 696 N N . LEU A 1 87 ? -5.147 -6.229 5.414 1.00 95.19 87 LEU A N 1
ATOM 697 C CA . LEU A 1 87 ? -5.641 -5.155 4.562 1.00 95.19 87 LEU A CA 1
ATOM 698 C C . LEU A 1 87 ? -7.082 -5.431 4.115 1.00 95.19 87 LEU A C 1
ATOM 700 O O . LEU A 1 87 ? -7.924 -4.538 4.177 1.00 95.19 87 LEU A O 1
ATOM 704 N N . PHE A 1 88 ? -7.399 -6.678 3.752 1.00 95.50 88 PHE A N 1
ATOM 705 C CA . PHE A 1 88 ? -8.769 -7.070 3.406 1.00 95.50 88 PHE A CA 1
ATOM 706 C C . PHE A 1 88 ? -9.746 -6.908 4.571 1.00 95.50 88 PHE A C 1
ATOM 708 O O . PHE A 1 88 ? -10.849 -6.406 4.373 1.00 95.50 88 PHE A O 1
ATOM 715 N N . ILE A 1 89 ? -9.340 -7.272 5.792 1.00 95.12 89 ILE A N 1
ATOM 716 C CA . ILE A 1 89 ? -10.168 -7.064 6.988 1.00 95.12 89 ILE A CA 1
ATOM 717 C C . ILE A 1 89 ? -10.463 -5.573 7.186 1.00 95.12 89 ILE A C 1
ATOM 719 O O . ILE A 1 89 ? -11.602 -5.222 7.482 1.00 95.12 89 ILE A O 1
ATOM 723 N N . LYS A 1 90 ? -9.477 -4.687 6.983 1.00 94.50 90 LYS A N 1
ATOM 724 C CA . LYS A 1 90 ? -9.698 -3.235 7.082 1.00 94.50 90 LYS A CA 1
ATOM 725 C C . LYS A 1 90 ? -10.678 -2.742 6.035 1.00 94.50 90 LYS A C 1
ATOM 727 O O . LYS A 1 90 ? -11.629 -2.071 6.405 1.00 94.50 90 LYS A O 1
ATOM 732 N N . PHE A 1 91 ? -10.500 -3.114 4.768 1.00 95.06 91 PHE A N 1
ATOM 733 C CA . PHE A 1 91 ? -11.448 -2.731 3.721 1.00 95.06 91 PHE A CA 1
ATOM 734 C C . PHE A 1 91 ? -12.863 -3.224 4.012 1.00 95.06 91 PHE A C 1
ATOM 736 O O . PHE A 1 91 ? -13.806 -2.455 3.868 1.00 95.06 91 PHE A O 1
ATOM 743 N N . ARG A 1 92 ? -13.016 -4.463 4.490 1.00 94.88 92 ARG A N 1
ATOM 744 C CA . ARG A 1 92 ? -14.319 -4.988 4.909 1.00 94.88 92 ARG A CA 1
ATOM 745 C C . ARG A 1 92 ? -14.936 -4.149 6.028 1.00 94.88 92 ARG A C 1
ATOM 747 O O . ARG A 1 92 ? -16.098 -3.781 5.921 1.00 94.88 92 ARG A O 1
ATOM 754 N N . ASN A 1 93 ? -14.175 -3.853 7.082 1.00 94.12 93 ASN A N 1
ATOM 755 C CA . ASN A 1 93 ? -14.671 -3.069 8.214 1.00 94.12 9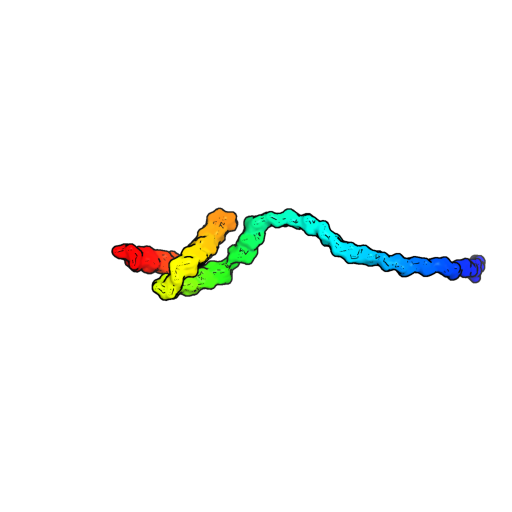3 ASN A CA 1
ATOM 756 C C . ASN A 1 93 ? -15.046 -1.643 7.789 1.00 94.12 93 ASN A C 1
ATOM 758 O O . ASN A 1 93 ? -16.078 -1.144 8.211 1.00 94.12 93 ASN A O 1
ATOM 762 N N . ILE A 1 94 ? -14.234 -1.019 6.928 1.00 93.69 94 ILE A N 1
ATOM 763 C CA . ILE A 1 94 ? -14.523 0.297 6.351 1.00 93.69 94 ILE A CA 1
ATOM 764 C C . ILE A 1 94 ? -15.854 0.244 5.599 1.00 93.69 94 ILE A C 1
ATOM 766 O O . ILE A 1 94 ? -16.740 1.027 5.903 1.00 93.69 94 ILE A O 1
ATOM 770 N N . LEU A 1 95 ? -16.020 -0.704 4.669 1.00 92.25 95 LEU A N 1
ATOM 771 C CA . LEU A 1 95 ? -17.247 -0.844 3.877 1.00 92.25 95 LEU A CA 1
ATOM 772 C C . LEU A 1 95 ? -18.481 -1.115 4.747 1.00 92.25 95 LEU A C 1
ATOM 774 O O . LEU A 1 95 ? -19.519 -0.517 4.506 1.00 92.25 95 LEU A O 1
ATOM 778 N N . SER A 1 96 ? -18.345 -1.941 5.788 1.00 92.81 96 SER A N 1
ATOM 779 C CA . SER A 1 96 ? -19.449 -2.253 6.712 1.00 92.81 96 SER A CA 1
ATOM 780 C C . SER A 1 96 ? -19.872 -1.052 7.565 1.00 92.81 96 SER A C 1
ATOM 782 O O . SER A 1 96 ? -20.992 -1.023 8.044 1.00 92.81 96 SER A O 1
ATOM 784 N N . ASN A 1 97 ? -18.980 -0.080 7.787 1.00 84.00 97 ASN A N 1
ATOM 785 C CA . ASN A 1 97 ? -19.291 1.145 8.529 1.00 84.00 97 ASN A CA 1
ATOM 786 C C . ASN A 1 97 ? -19.950 2.230 7.658 1.00 84.00 97 ASN A C 1
ATOM 788 O O . ASN A 1 97 ? -20.390 3.245 8.197 1.00 84.00 97 ASN A O 1
ATOM 792 N N . TYR A 1 98 ? -19.966 2.053 6.334 1.00 67.94 98 TYR A N 1
ATOM 793 C CA . TYR A 1 98 ? -20.647 2.948 5.392 1.00 67.94 98 TYR A CA 1
ATOM 794 C C . TYR A 1 98 ? -22.046 2.447 4.987 1.00 67.94 98 TYR A C 1
ATOM 796 O O . TYR A 1 98 ? -22.779 3.212 4.359 1.00 67.94 98 TYR A O 1
ATOM 804 N N . GLU A 1 99 ? -22.398 1.200 5.323 1.00 53.59 99 GLU A N 1
ATOM 805 C CA . GLU A 1 99 ? -23.749 0.622 5.194 1.00 53.59 99 GLU A CA 1
ATOM 806 C C . GLU A 1 99 ? -24.598 0.901 6.442 1.00 53.59 99 GLU A C 1
ATOM 808 O O . GLU A 1 99 ? -25.800 1.209 6.265 1.00 53.59 99 GLU A O 1
#

Secondary structure (DSSP, 8-state):
------------------------------HHHHHHTT--HHHHHHHHHHGGGTTTS-HHHHHHHHHHHHIIIIISS-GGGG--HHHHHHHHHHHHTT-

Radius of gyration: 30.42 Å; chains: 1; bounding box: 101×36×38 Å

Organism: Lygus hesperus (NCBI:txid30085)

InterPro domains:
  IPR044998 Timeless [PTHR22940] (7-96)
  IPR060740 TOF1-like, helical domain [PF27570] (41-98)

Foldseek 3Di:
DDDDDDDDDDDDDDPPPPPPDPPPDDDDDDPLVVLVVCLDLVNLVVLLVVLVPVVVDDPVVVVVSVVNLCCNCPVNVNVVSCPDPSNVVSVVVVVVVVD

pLDDT: mean 82.26, std 20.16, range [33.81, 97.5]